Protein AF-Q9IB59-F1 (afdb_monomer_lite)

Radius of gyration: 11.05 Å; chains: 1; bounding box: 22×29×22 Å

Secondary structure (DSSP, 8-state):
-HHHHHHT-S-GGGHHHHHHHHIIIIISTT-TT-----HHHHHHHHHHTTS--TTSSHHHHHHHHT-

Foldseek 3Di:
DLLVVLLVPPDLVCNLVSLVVCCQQAPDPPHPNHDDDDPVLSVQLVVCSVPGDSCSCVRVVVVRVVD

pLDDT: mean 88.22, std 5.81, range [56.5, 93.69]

InterPro domains:
  IPR016137 RGS domain [PF00615] (1-64)
  IPR016137 RGS domain [PR01301] (18-41)
  IPR016137 RGS domain [PR01301] (60-67)
  IPR016137 RGS domain [PS50132] (1-67)
  IPR036305 RGS domain superfamily [SSF48097] (2-66)
  IPR044926 RGS, subdomain 2 [G3DSA:1.10.167.10] (1-67)

Organism: Xenopus laevis (NCBI:txid8355)

Sequence (67 aa):
EACEDYKKTRWVKKLPSKAQDIFQEFLQFSSPREVNIDHRTRELIHKKMSVPCRNCFDAAQEQIRIL

Structure (mmCIF, N/CA/C/O backbone):
data_AF-Q9IB59-F1
#
_entry.id   AF-Q9IB59-F1
#
loop_
_atom_site.group_PDB
_atom_site.id
_atom_site.type_symbol
_atom_site.label_atom_id
_atom_site.label_alt_id
_atom_site.label_comp_id
_atom_site.label_asym_id
_atom_site.label_entity_id
_atom_site.label_seq_id
_atom_site.pdbx_PDB_ins_code
_atom_site.Cartn_x
_atom_site.Cartn_y
_atom_site.Cartn_z
_atom_site.occupancy
_atom_site.B_iso_or_equiv
_atom_site.auth_seq_id
_atom_site.auth_comp_id
_atom_site.auth_asym_id
_atom_site.auth_atom_id
_atom_site.pdbx_PDB_model_num
ATOM 1 N N . GLU A 1 1 ? 4.767 -0.122 4.679 1.00 80.00 1 GLU A N 1
ATOM 2 C CA . GLU A 1 1 ? 4.517 -1.504 5.149 1.00 80.00 1 GLU A CA 1
ATOM 3 C C . GLU A 1 1 ? 3.539 -2.271 4.250 1.00 80.00 1 GLU A C 1
ATOM 5 O O . GLU A 1 1 ? 3.947 -3.269 3.670 1.00 80.00 1 GLU A O 1
ATOM 10 N N . ALA A 1 2 ? 2.312 -1.777 4.033 1.00 88.56 2 ALA A N 1
ATOM 11 C CA . ALA A 1 2 ? 1.284 -2.441 3.211 1.00 88.56 2 ALA A CA 1
ATOM 12 C C . ALA A 1 2 ? 1.744 -2.867 1.798 1.00 88.56 2 ALA A C 1
ATOM 14 O O . ALA A 1 2 ? 1.461 -3.978 1.355 1.00 88.56 2 ALA A O 1
ATOM 15 N N . CYS A 1 3 ? 2.524 -2.027 1.105 1.00 90.44 3 CYS A N 1
ATOM 16 C CA . CYS A 1 3 ? 3.068 -2.362 -0.219 1.00 90.44 3 CYS A CA 1
ATOM 17 C C . CYS A 1 3 ? 4.037 -3.560 -0.188 1.00 90.44 3 CYS A C 1
ATOM 19 O O . CYS A 1 3 ? 4.051 -4.364 -1.118 1.00 90.44 3 CYS A O 1
ATOM 21 N N . GLU A 1 4 ? 4.824 -3.720 0.880 1.00 90.25 4 GLU A N 1
ATOM 22 C CA . GLU A 1 4 ? 5.764 -4.840 1.019 1.00 90.25 4 GLU A CA 1
ATOM 23 C C . GLU A 1 4 ? 5.035 -6.154 1.318 1.00 90.25 4 GLU A C 1
ATOM 25 O O . GLU A 1 4 ? 5.377 -7.190 0.746 1.00 90.25 4 GLU A O 1
ATOM 30 N N . ASP A 1 5 ? 4.001 -6.125 2.165 1.00 91.00 5 ASP A N 1
ATOM 31 C CA . ASP A 1 5 ? 3.136 -7.291 2.394 1.00 91.00 5 ASP A CA 1
ATOM 32 C C . ASP A 1 5 ? 2.412 -7.713 1.105 1.00 91.00 5 ASP A C 1
ATOM 34 O O . ASP A 1 5 ? 2.380 -8.894 0.740 1.00 91.00 5 ASP A O 1
ATOM 38 N N . TYR A 1 6 ? 1.902 -6.735 0.355 1.00 92.50 6 TYR A N 1
ATOM 39 C CA . TYR A 1 6 ? 1.256 -6.974 -0.927 1.00 92.50 6 TYR A CA 1
ATOM 40 C C . TYR A 1 6 ? 2.192 -7.674 -1.922 1.00 92.50 6 TYR A C 1
ATOM 42 O O . TYR A 1 6 ? 1.822 -8.714 -2.476 1.00 92.50 6 TYR A O 1
ATOM 50 N N . LYS A 1 7 ? 3.436 -7.193 -2.073 1.00 90.94 7 LYS A N 1
ATOM 51 C CA . LYS A 1 7 ? 4.468 -7.823 -2.922 1.00 90.94 7 LYS A CA 1
ATOM 52 C C . LYS A 1 7 ? 4.788 -9.255 -2.502 1.00 90.9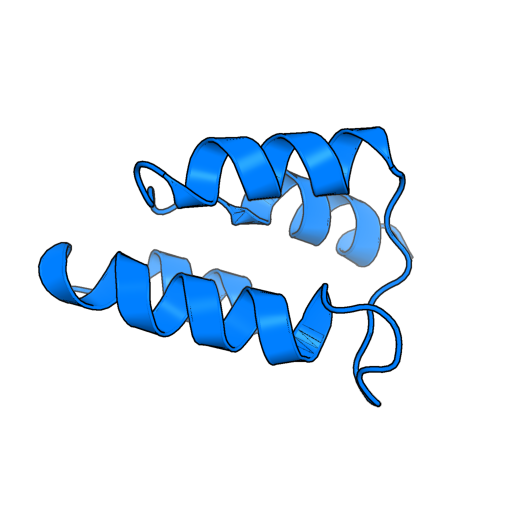4 7 LYS A C 1
ATOM 54 O O . LYS A 1 7 ? 4.970 -10.119 -3.362 1.00 90.94 7 LYS A O 1
ATOM 59 N N . LYS A 1 8 ? 4.812 -9.520 -1.193 1.00 92.44 8 LYS A N 1
ATOM 60 C CA . LYS A 1 8 ? 5.072 -10.846 -0.602 1.00 92.44 8 LYS A CA 1
ATOM 61 C C . LYS A 1 8 ? 3.879 -11.799 -0.695 1.00 92.44 8 LYS A C 1
ATOM 63 O O . LYS A 1 8 ? 3.982 -12.954 -0.280 1.00 92.44 8 LYS A O 1
ATOM 68 N N . THR A 1 9 ? 2.753 -11.370 -1.26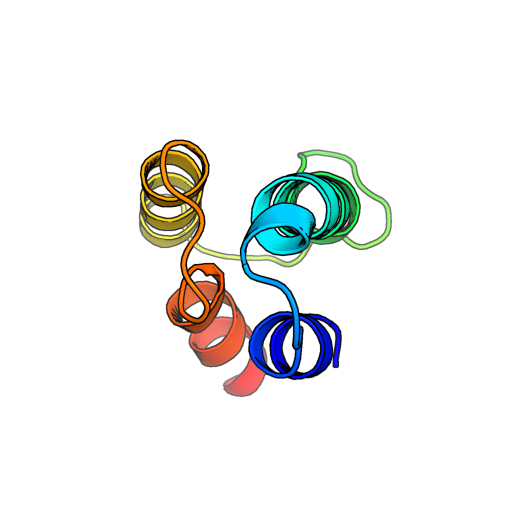9 1.00 92.25 9 THR A N 1
ATOM 69 C CA . THR A 1 9 ? 1.583 -12.233 -1.445 1.00 92.25 9 THR A CA 1
ATOM 70 C C . THR A 1 9 ? 1.934 -13.453 -2.299 1.00 92.25 9 THR A C 1
ATOM 72 O O . THR A 1 9 ? 2.158 -13.379 -3.511 1.00 92.25 9 THR A O 1
ATOM 75 N N . ARG A 1 10 ? 1.947 -14.612 -1.633 1.00 89.81 10 ARG A N 1
ATOM 76 C CA . ARG A 1 10 ? 2.271 -15.920 -2.218 1.00 89.81 10 ARG A CA 1
ATOM 77 C C . ARG A 1 10 ? 1.323 -16.312 -3.350 1.00 89.81 10 ARG A C 1
ATOM 79 O O . ARG A 1 10 ? 1.753 -16.897 -4.337 1.00 89.81 10 ARG A O 1
ATOM 86 N N . TRP A 1 11 ? 0.037 -16.003 -3.204 1.00 91.06 11 TRP A N 1
ATOM 87 C CA . TRP A 1 11 ? -1.008 -16.438 -4.127 1.00 91.06 11 TRP A CA 1
ATOM 88 C C . TRP A 1 11 ? -1.489 -15.287 -5.005 1.00 91.06 11 TRP A C 1
ATOM 90 O O . TRP A 1 11 ? -2.152 -14.382 -4.509 1.00 91.06 11 TRP A O 1
ATOM 100 N N . VAL A 1 12 ? -1.249 -15.375 -6.315 1.00 87.12 12 VAL A N 1
ATOM 101 C CA . VAL A 1 12 ? -1.695 -14.368 -7.301 1.00 87.12 12 VAL A CA 1
ATOM 102 C C . VAL A 1 12 ? -3.207 -14.129 -7.221 1.00 87.12 12 VAL A C 1
ATOM 104 O O . VAL A 1 12 ? -3.647 -12.988 -7.241 1.00 87.12 12 VAL A O 1
ATOM 107 N N . LYS A 1 13 ? -4.004 -15.182 -6.985 1.00 90.62 13 LYS A N 1
ATOM 108 C CA . LYS A 1 13 ? -5.463 -15.081 -6.788 1.00 90.62 13 LYS A CA 1
ATOM 109 C C . LYS A 1 13 ? -5.903 -14.211 -5.601 1.00 90.62 13 LYS A C 1
ATOM 111 O O . LYS A 1 13 ? -7.062 -13.829 -5.544 1.00 90.62 13 LYS A O 1
ATOM 116 N N . LYS A 1 14 ? -5.011 -13.931 -4.641 1.00 91.69 14 LYS A N 1
ATOM 117 C CA . LYS A 1 14 ? -5.279 -13.038 -3.499 1.00 91.69 14 LYS A CA 1
ATOM 118 C C . LYS A 1 14 ? -4.865 -11.588 -3.764 1.00 91.69 14 LYS A C 1
ATOM 120 O O . LYS A 1 14 ? -5.208 -10.726 -2.962 1.00 91.69 14 LYS A O 1
ATOM 125 N N . LEU A 1 15 ? -4.129 -11.319 -4.848 1.00 91.69 15 LEU A N 1
ATOM 126 C CA . LEU A 1 15 ? -3.706 -9.961 -5.192 1.00 91.69 15 LEU A CA 1
ATOM 127 C C . LEU A 1 15 ? -4.899 -9.026 -5.419 1.00 91.69 15 LEU A C 1
ATOM 129 O O . LEU A 1 15 ? -4.853 -7.941 -4.859 1.00 91.69 15 LEU A O 1
ATOM 133 N N . PR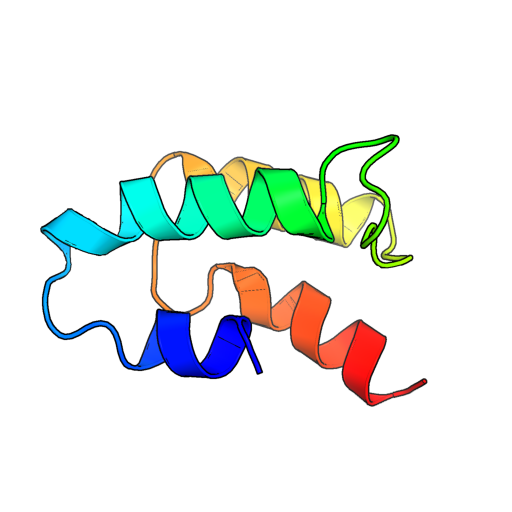O A 1 16 ? -5.982 -9.404 -6.128 1.00 92.44 16 PRO A N 1
ATOM 134 C CA . PRO A 1 16 ? -7.084 -8.472 -6.360 1.00 92.44 16 PRO A CA 1
ATOM 135 C C . PRO A 1 16 ? -7.752 -7.975 -5.080 1.00 92.44 16 PRO A C 1
ATOM 137 O O . PRO A 1 16 ? -7.877 -6.769 -4.900 1.00 92.44 16 PRO A O 1
ATOM 140 N N . SER A 1 17 ? -8.091 -8.880 -4.158 1.00 93.06 17 SER A N 1
ATOM 141 C CA . SER A 1 17 ? -8.699 -8.503 -2.876 1.00 93.06 17 SER A CA 1
ATOM 142 C C . SER A 1 17 ? -7.777 -7.589 -2.066 1.00 93.06 17 SER A C 1
ATOM 144 O O . SER A 1 17 ? -8.183 -6.501 -1.685 1.00 93.06 17 SER A O 1
ATOM 146 N N . LYS A 1 18 ? -6.498 -7.960 -1.913 1.00 93.69 18 LYS A N 1
ATOM 147 C CA . LYS A 1 18 ? -5.532 -7.128 -1.179 1.00 93.69 18 LYS A CA 1
ATOM 148 C C . LYS A 1 18 ? -5.258 -5.782 -1.851 1.00 93.69 18 LYS A C 1
ATOM 150 O O . LYS A 1 18 ? -5.005 -4.796 -1.170 1.00 93.69 18 LYS A O 1
ATOM 155 N N . ALA A 1 19 ? -5.250 -5.739 -3.183 1.00 92.94 19 ALA A N 1
ATOM 156 C CA . ALA A 1 19 ? -5.073 -4.493 -3.917 1.00 92.94 19 ALA A CA 1
ATOM 157 C C . ALA A 1 19 ? -6.249 -3.549 -3.648 1.00 92.94 19 ALA A C 1
ATOM 159 O O . ALA A 1 19 ? -6.049 -2.349 -3.489 1.00 92.94 19 ALA A O 1
ATOM 160 N N . GLN A 1 20 ? -7.460 -4.099 -3.553 1.00 92.75 20 GLN A N 1
ATOM 161 C CA . GLN A 1 20 ? -8.651 -3.333 -3.223 1.00 92.75 20 GLN A CA 1
ATOM 162 C C . GLN A 1 20 ? -8.602 -2.808 -1.788 1.00 92.75 20 GLN A C 1
ATOM 164 O O . GLN A 1 20 ? -8.813 -1.614 -1.603 1.00 92.75 20 GLN A O 1
ATOM 169 N N . ASP A 1 21 ? -8.206 -3.636 -0.819 1.00 92.81 21 ASP A N 1
ATOM 170 C CA . ASP A 1 21 ? -8.028 -3.208 0.576 1.00 92.81 21 ASP A CA 1
ATOM 171 C C . ASP A 1 21 ? -7.041 -2.030 0.682 1.00 92.81 21 ASP A C 1
ATOM 173 O O . ASP A 1 21 ? -7.342 -1.005 1.289 1.00 92.81 21 ASP A O 1
ATOM 177 N N . ILE A 1 22 ? -5.883 -2.129 0.017 1.00 92.31 22 ILE A N 1
ATOM 178 C CA . ILE A 1 22 ? -4.866 -1.063 0.005 1.00 92.31 22 ILE A CA 1
ATOM 179 C C . ILE A 1 22 ? -5.388 0.193 -0.691 1.00 92.31 22 ILE A C 1
ATOM 181 O O . ILE A 1 22 ? -5.128 1.308 -0.240 1.00 92.31 22 ILE A O 1
ATOM 185 N N . PHE A 1 23 ? -6.120 0.032 -1.793 1.00 90.69 23 PHE A N 1
ATOM 186 C CA . PHE A 1 23 ? -6.711 1.163 -2.491 1.00 90.69 23 PHE A CA 1
ATOM 187 C C . PHE A 1 23 ? -7.724 1.885 -1.598 1.00 90.69 23 PHE A C 1
ATOM 189 O O . PHE A 1 23 ? -7.679 3.105 -1.507 1.00 90.69 23 PHE A O 1
ATOM 196 N N . GLN A 1 24 ? -8.593 1.161 -0.895 1.00 91.19 24 GLN A N 1
ATOM 197 C CA . GLN A 1 24 ? -9.590 1.762 -0.009 1.00 91.19 24 GLN A CA 1
ATOM 198 C C . GLN A 1 24 ? -8.969 2.391 1.240 1.00 91.19 24 GLN A C 1
ATOM 200 O O . GLN A 1 24 ? -9.391 3.461 1.665 1.00 91.19 24 GLN A O 1
ATOM 205 N N . GLU A 1 25 ? -7.945 1.767 1.814 1.00 91.75 25 GLU A N 1
ATOM 206 C CA . GLU A 1 25 ? -7.318 2.276 3.030 1.00 91.75 25 GLU A CA 1
ATOM 207 C C . GLU A 1 25 ? -6.382 3.460 2.758 1.00 91.75 25 GLU A C 1
ATOM 209 O O . GLU A 1 25 ? -6.371 4.410 3.535 1.00 91.75 25 GLU A O 1
ATOM 214 N N . PHE A 1 26 ? -5.625 3.458 1.661 1.00 90.06 26 PHE A N 1
ATOM 215 C CA . PHE A 1 26 ? -4.590 4.475 1.434 1.00 90.06 26 PHE A CA 1
ATOM 216 C C . PHE A 1 26 ? -4.884 5.412 0.262 1.00 90.06 26 PHE A C 1
ATOM 218 O O . PHE A 1 26 ? -4.359 6.517 0.233 1.00 90.06 26 PHE A O 1
ATOM 225 N N . LEU A 1 27 ? -5.698 5.016 -0.718 1.00 87.31 2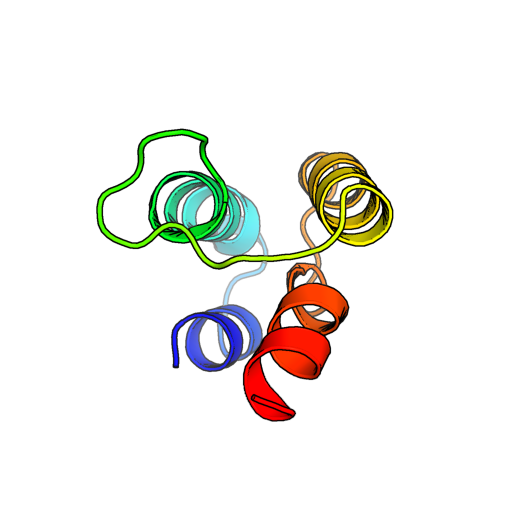7 LEU A N 1
ATOM 226 C CA . LEU A 1 27 ? -5.860 5.774 -1.969 1.00 87.31 27 LEU A CA 1
ATOM 227 C C . LEU A 1 27 ? -7.269 6.319 -2.189 1.00 87.31 27 LEU A C 1
ATOM 229 O O . LEU A 1 27 ? -7.435 7.193 -3.042 1.00 87.31 27 LEU A O 1
ATOM 233 N N . GLN A 1 28 ? -8.266 5.823 -1.461 1.00 87.50 28 GLN A N 1
ATOM 234 C CA . GLN A 1 28 ? -9.630 6.316 -1.523 1.00 87.50 28 GLN A CA 1
ATOM 235 C C . GLN A 1 28 ? -9.708 7.693 -0.875 1.00 87.50 28 GLN A C 1
ATOM 237 O O . GLN A 1 28 ? -9.257 7.898 0.252 1.00 87.50 28 GLN A O 1
ATOM 242 N N . PHE A 1 29 ? -10.326 8.616 -1.608 1.00 80.50 29 PHE A N 1
ATOM 243 C CA . PHE A 1 29 ? -10.596 9.957 -1.121 1.00 80.50 29 PHE A CA 1
ATOM 244 C C . PHE A 1 29 ? -11.434 9.871 0.157 1.00 80.50 29 PHE A C 1
ATOM 246 O O . PHE A 1 29 ? -12.462 9.190 0.164 1.00 80.50 29 PHE A O 1
ATOM 253 N N . SER A 1 30 ? -11.012 10.574 1.210 1.00 83.19 30 SER A N 1
ATOM 254 C CA . SER A 1 30 ? -11.633 10.544 2.552 1.00 83.19 30 SER A CA 1
ATOM 255 C C . SER A 1 30 ? -11.323 9.312 3.412 1.00 83.19 30 SER A C 1
ATOM 257 O O . SER A 1 30 ? -11.965 9.122 4.447 1.00 83.19 30 SER A O 1
ATOM 259 N N . SER A 1 31 ? -10.340 8.486 3.043 1.00 86.88 31 SER A N 1
ATOM 260 C CA . SER A 1 31 ? -9.821 7.495 3.987 1.00 86.88 31 SER A CA 1
ATOM 261 C C . SER A 1 31 ? -9.024 8.185 5.106 1.00 86.88 31 SER A C 1
ATOM 263 O O . SER A 1 31 ? -8.199 9.053 4.818 1.00 86.88 31 SER A O 1
ATOM 265 N N . PRO A 1 32 ? -9.173 7.780 6.383 1.00 85.38 32 PRO A N 1
ATOM 266 C CA . PRO A 1 32 ? -8.373 8.328 7.482 1.00 85.38 32 PRO A CA 1
ATOM 267 C C . PRO A 1 32 ? -6.864 8.074 7.331 1.00 85.38 32 PRO A C 1
ATOM 269 O O . PRO A 1 32 ? -6.069 8.711 8.019 1.00 85.38 32 PRO A O 1
ATOM 272 N N . ARG A 1 33 ? -6.464 7.137 6.460 1.00 87.00 33 ARG A N 1
ATOM 273 C CA . ARG A 1 33 ? -5.062 6.831 6.133 1.00 87.00 33 ARG A CA 1
ATOM 274 C C . ARG A 1 33 ? -4.706 7.203 4.691 1.00 87.00 33 ARG A C 1
ATOM 276 O O . ARG A 1 33 ? -3.738 6.664 4.155 1.00 87.00 33 ARG A O 1
ATOM 283 N N . GLU A 1 34 ? -5.479 8.091 4.060 1.00 88.19 34 GLU A N 1
ATOM 284 C CA . GLU A 1 34 ? -5.193 8.562 2.705 1.00 88.19 34 GLU A CA 1
ATOM 285 C C . GLU A 1 34 ? -3.769 9.126 2.620 1.00 88.19 34 GLU A C 1
ATOM 287 O O . GLU A 1 34 ? -3.373 10.001 3.393 1.00 88.19 34 GLU A O 1
ATOM 292 N N . VAL A 1 35 ? -2.991 8.610 1.672 1.00 88.56 35 VAL A N 1
ATOM 293 C CA . VAL A 1 35 ? -1.640 9.093 1.392 1.00 88.56 35 VAL A CA 1
ATOM 294 C C . VAL A 1 35 ? -1.700 10.134 0.286 1.00 88.56 35 VAL A C 1
ATOM 296 O O . VAL A 1 35 ? -2.376 9.950 -0.728 1.00 88.56 35 VAL A O 1
ATOM 299 N N . ASN A 1 36 ? -0.978 11.237 0.475 1.00 84.50 36 ASN A N 1
ATOM 300 C CA . ASN A 1 36 ? -0.915 12.291 -0.525 1.00 84.50 36 ASN A CA 1
ATOM 301 C C . ASN A 1 36 ? 0.001 11.844 -1.675 1.00 84.50 36 ASN A C 1
ATOM 303 O O . ASN A 1 36 ? 1.220 11.802 -1.519 1.00 84.50 36 ASN A O 1
ATOM 307 N N . ILE A 1 37 ? -0.595 11.472 -2.807 1.00 88.56 37 ILE A N 1
ATOM 308 C CA . ILE A 1 37 ? 0.101 11.111 -4.046 1.00 88.56 37 ILE A CA 1
ATOM 309 C C . ILE A 1 37 ? -0.451 11.937 -5.202 1.00 88.56 37 ILE A C 1
ATOM 311 O O . ILE A 1 37 ? -1.619 12.335 -5.199 1.00 88.56 37 ILE A O 1
ATOM 315 N N . ASP A 1 38 ? 0.370 12.173 -6.223 1.00 89.62 38 ASP A N 1
ATOM 316 C CA . ASP A 1 38 ? -0.104 12.913 -7.387 1.00 89.62 38 ASP A CA 1
ATOM 317 C C . ASP A 1 38 ? -1.160 12.142 -8.198 1.00 89.62 38 ASP A C 1
ATOM 319 O O . ASP A 1 38 ? -1.262 10.909 -8.191 1.00 89.62 38 ASP A O 1
ATOM 323 N N . HIS A 1 39 ? -1.967 12.906 -8.937 1.00 87.81 39 HIS A N 1
ATOM 324 C CA . HIS A 1 39 ? -3.051 12.372 -9.759 1.00 87.81 39 HIS A CA 1
ATOM 325 C C . HIS A 1 39 ? -2.554 11.333 -10.776 1.00 87.81 39 HIS A C 1
ATOM 327 O O . HIS A 1 39 ? -3.208 10.314 -10.992 1.00 87.81 39 HIS A O 1
ATOM 333 N N . ARG A 1 40 ? -1.366 11.544 -11.359 1.00 89.81 40 ARG A N 1
ATOM 334 C CA . ARG A 1 40 ? -0.772 10.624 -12.338 1.00 89.81 40 ARG A CA 1
ATOM 335 C C . ARG A 1 40 ? -0.508 9.249 -11.721 1.00 89.81 40 ARG A C 1
ATOM 337 O O . ARG A 1 40 ? -0.752 8.228 -12.364 1.00 89.81 40 ARG A O 1
ATOM 344 N N . THR A 1 41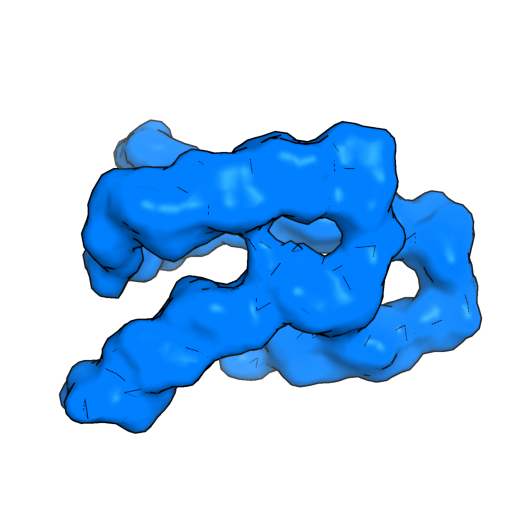 ? -0.032 9.219 -10.484 1.00 90.38 41 THR A N 1
ATOM 345 C CA . THR A 1 41 ? 0.248 7.988 -9.742 1.00 90.38 41 THR A CA 1
ATOM 346 C C . THR A 1 41 ? -1.029 7.275 -9.342 1.00 90.38 41 THR A C 1
ATOM 348 O O . THR A 1 41 ? -1.126 6.057 -9.515 1.00 90.38 41 THR A O 1
ATOM 351 N N . ARG A 1 42 ? -2.049 8.021 -8.905 1.00 90.25 42 ARG A N 1
ATOM 352 C CA . ARG A 1 42 ? -3.377 7.461 -8.620 1.00 90.25 42 ARG A CA 1
ATOM 353 C C . ARG A 1 42 ? -3.989 6.807 -9.864 1.00 90.25 42 ARG A C 1
ATOM 355 O O . ARG A 1 42 ? -4.431 5.663 -9.789 1.00 90.25 42 ARG A O 1
ATOM 362 N N . GLU A 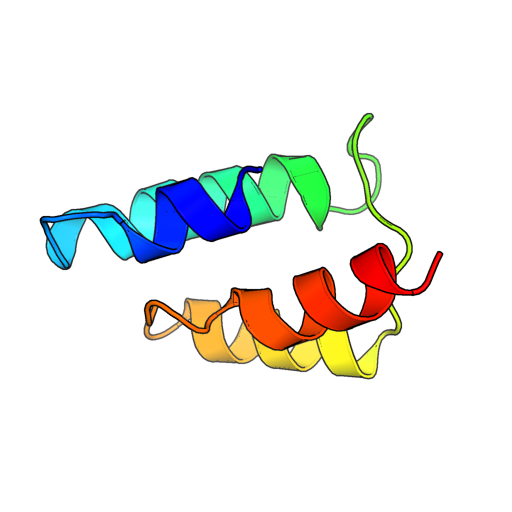1 43 ? -3.931 7.474 -11.015 1.00 90.31 43 GLU A N 1
ATOM 363 C CA . GLU A 1 43 ? -4.405 6.940 -12.300 1.00 90.31 43 GLU A CA 1
ATOM 364 C C . GLU A 1 43 ? -3.650 5.672 -12.726 1.00 90.31 43 GLU A C 1
ATOM 366 O O . GLU A 1 43 ? -4.250 4.703 -13.199 1.00 90.31 43 GLU A O 1
ATOM 371 N N . LEU A 1 44 ? -2.325 5.641 -12.541 1.00 90.44 44 LEU A N 1
ATOM 372 C CA . LEU A 1 44 ? -1.511 4.461 -12.841 1.00 90.44 44 LEU A CA 1
ATOM 373 C C . LEU A 1 44 ? -1.952 3.258 -12.000 1.00 90.44 44 LEU A C 1
ATOM 375 O O . LEU A 1 44 ? -2.106 2.156 -12.531 1.00 90.44 44 LEU A O 1
ATOM 379 N N . ILE A 1 45 ? -2.161 3.470 -10.700 1.00 91.12 45 ILE A N 1
ATOM 380 C CA . ILE A 1 45 ? -2.619 2.421 -9.790 1.00 91.12 45 ILE A CA 1
ATOM 381 C C . ILE A 1 45 ? -4.013 1.960 -10.203 1.00 91.12 45 ILE A C 1
ATOM 383 O O . ILE A 1 45 ? -4.221 0.761 -10.356 1.00 91.12 45 ILE A O 1
ATOM 387 N N . HIS A 1 46 ? -4.927 2.890 -10.488 1.00 89.31 46 HIS A N 1
ATOM 388 C CA . HIS A 1 46 ? -6.285 2.579 -10.930 1.00 89.31 46 HIS A CA 1
ATOM 389 C C . HIS A 1 46 ? -6.304 1.725 -12.210 1.00 89.31 46 HIS A C 1
ATOM 391 O O . HIS A 1 46 ? -7.037 0.743 -12.293 1.00 89.31 46 HIS A O 1
ATOM 397 N N . LYS A 1 47 ? -5.426 2.005 -13.183 1.00 89.75 47 LYS A N 1
ATOM 398 C CA . LYS A 1 47 ? -5.266 1.151 -14.376 1.00 89.75 47 LYS A CA 1
ATOM 399 C C . LYS A 1 47 ? -4.759 -0.249 -14.028 1.00 89.75 47 LYS A C 1
ATOM 401 O O . LYS A 1 47 ? -5.251 -1.237 -14.571 1.00 89.75 47 LYS A O 1
ATOM 406 N N . LYS A 1 48 ? -3.800 -0.353 -13.104 1.00 88.56 48 LYS A N 1
ATOM 407 C CA . LYS A 1 48 ? -3.260 -1.644 -12.651 1.00 88.56 48 LYS A CA 1
ATOM 408 C C . LYS A 1 48 ? -4.242 -2.436 -11.778 1.00 88.56 48 LYS A C 1
ATOM 410 O O . LYS A 1 48 ? -4.107 -3.651 -11.694 1.00 88.56 48 LYS A O 1
ATOM 415 N N . MET A 1 49 ? -5.265 -1.802 -11.199 1.00 87.88 49 MET A N 1
ATOM 416 C CA . MET A 1 49 ? -6.325 -2.501 -10.459 1.00 87.88 49 MET A CA 1
ATOM 417 C C . MET A 1 49 ? -7.140 -3.461 -11.338 1.00 87.88 49 MET A C 1
ATOM 419 O O . MET A 1 49 ? -7.671 -4.440 -10.821 1.00 87.88 49 MET A O 1
ATOM 423 N N . SER A 1 50 ? -7.201 -3.245 -12.660 1.00 86.12 50 SER A N 1
ATOM 424 C CA . SER A 1 50 ? -7.866 -4.183 -13.579 1.00 86.12 50 SER A CA 1
ATOM 425 C C . SER A 1 50 ? -7.121 -5.514 -13.717 1.00 86.12 50 SER A C 1
ATOM 427 O O . SER A 1 50 ? -7.755 -6.544 -13.937 1.00 86.12 50 SER A O 1
ATOM 429 N N . VAL A 1 51 ? -5.787 -5.505 -13.607 1.00 87.50 51 VAL A N 1
ATOM 430 C CA . VAL A 1 51 ? -4.942 -6.710 -13.623 1.00 87.50 51 VAL A CA 1
ATOM 431 C C . VAL A 1 51 ? -3.871 -6.560 -12.536 1.00 87.50 51 VAL A C 1
ATOM 433 O O . VAL A 1 51 ? -2.743 -6.148 -12.826 1.00 87.50 51 VAL A O 1
ATOM 436 N N . PRO A 1 52 ? -4.218 -6.863 -11.271 1.00 88.38 52 PRO A N 1
ATOM 437 C CA . PRO A 1 52 ? -3.351 -6.602 -10.132 1.00 88.38 52 PRO A CA 1
ATOM 438 C C . PRO A 1 52 ? -2.037 -7.379 -10.213 1.00 88.38 52 PRO A C 1
ATOM 440 O O . PRO A 1 52 ? -2.005 -8.611 -10.206 1.00 88.38 52 PRO A O 1
ATOM 443 N N . CYS A 1 53 ? -0.931 -6.646 -10.250 1.00 88.81 53 CYS A N 1
ATOM 444 C CA . CYS A 1 53 ? 0.432 -7.160 -10.246 1.00 88.81 53 CYS A CA 1
ATOM 445 C C . CYS A 1 53 ? 1.158 -6.725 -8.969 1.00 88.81 53 CYS A C 1
ATOM 447 O O . CYS A 1 53 ? 0.739 -5.790 -8.294 1.00 88.81 53 CYS A O 1
ATOM 449 N N . ARG A 1 54 ? 2.260 -7.394 -8.605 1.00 89.62 54 ARG A N 1
ATOM 450 C CA . ARG A 1 54 ? 2.997 -7.118 -7.350 1.00 89.62 54 ARG A CA 1
ATOM 451 C C . ARG A 1 54 ? 3.527 -5.683 -7.256 1.00 89.62 54 ARG A C 1
ATOM 453 O O . ARG A 1 54 ? 3.653 -5.152 -6.164 1.00 89.62 54 ARG A O 1
ATOM 460 N N . ASN A 1 55 ? 3.771 -5.055 -8.398 1.00 89.00 55 ASN A N 1
ATOM 461 C CA . ASN A 1 55 ? 4.231 -3.679 -8.548 1.00 89.00 55 ASN A CA 1
ATOM 462 C C . ASN A 1 55 ? 3.078 -2.693 -8.833 1.00 89.00 55 ASN A C 1
ATOM 464 O O . ASN A 1 55 ? 3.300 -1.638 -9.435 1.00 89.00 55 ASN A O 1
ATOM 468 N N . CYS A 1 56 ? 1.838 -3.018 -8.432 1.00 90.69 56 CYS A N 1
ATOM 469 C CA . CYS A 1 56 ? 0.702 -2.089 -8.490 1.00 90.69 56 CYS A CA 1
ATOM 470 C C . CYS A 1 56 ? 1.009 -0.773 -7.780 1.00 90.69 56 CYS A C 1
ATOM 472 O O . CYS A 1 56 ? 0.791 0.287 -8.353 1.00 90.69 56 CYS A O 1
ATOM 474 N N . PHE A 1 57 ? 1.566 -0.858 -6.573 1.00 92.62 57 PHE A N 1
ATOM 475 C CA . PHE A 1 57 ? 1.709 0.276 -5.661 1.00 92.62 57 PHE A CA 1
ATOM 476 C C . PHE A 1 57 ? 3.132 0.842 -5.579 1.00 92.62 57 PHE A C 1
ATOM 478 O O . PHE A 1 57 ? 3.368 1.736 -4.776 1.00 92.62 57 PHE A O 1
ATOM 485 N N . ASP A 1 58 ? 4.071 0.367 -6.407 1.00 90.25 58 ASP A N 1
ATOM 486 C CA . ASP A 1 58 ? 5.477 0.810 -6.373 1.00 90.25 58 ASP A CA 1
ATOM 487 C C . ASP A 1 58 ? 5.606 2.326 -6.543 1.00 90.25 58 ASP A C 1
ATOM 489 O O . ASP A 1 58 ? 6.327 2.964 -5.786 1.00 90.25 58 ASP A O 1
ATOM 493 N N . ALA A 1 59 ? 4.849 2.905 -7.479 1.00 87.31 59 ALA A N 1
ATOM 494 C CA . ALA A 1 59 ? 4.876 4.342 -7.736 1.00 87.31 59 ALA A CA 1
ATOM 495 C C . ALA A 1 59 ? 4.380 5.160 -6.529 1.00 87.31 59 ALA A C 1
ATOM 497 O O . ALA A 1 59 ? 5.008 6.148 -6.166 1.00 87.31 59 ALA A O 1
ATOM 498 N N . ALA A 1 60 ? 3.305 4.726 -5.857 1.00 89.31 60 ALA A N 1
ATOM 499 C CA . ALA A 1 60 ? 2.859 5.379 -4.622 1.00 89.31 60 ALA A CA 1
ATOM 500 C C . ALA A 1 60 ? 3.878 5.196 -3.493 1.00 89.31 60 ALA A C 1
ATOM 502 O O . ALA A 1 60 ? 4.185 6.145 -2.778 1.00 89.31 60 ALA A O 1
ATOM 503 N N . GLN A 1 61 ? 4.433 3.991 -3.344 1.00 89.25 61 GLN A N 1
ATOM 504 C CA . GLN A 1 61 ? 5.420 3.701 -2.310 1.00 89.25 61 GLN A CA 1
ATOM 505 C C . GLN A 1 61 ? 6.693 4.538 -2.475 1.00 89.25 61 GLN A C 1
ATOM 507 O O . GLN A 1 61 ? 7.250 4.973 -1.474 1.00 89.25 61 GLN A O 1
ATOM 512 N N . GLU A 1 62 ? 7.150 4.760 -3.707 1.00 87.06 62 GLU A N 1
ATOM 513 C CA . GLU A 1 62 ? 8.325 5.581 -4.002 1.00 87.06 62 GLU A CA 1
ATOM 514 C C . GLU A 1 62 ? 8.095 7.047 -3.629 1.00 87.06 62 GLU A C 1
ATOM 516 O O . GLU A 1 62 ? 8.924 7.627 -2.936 1.00 87.06 62 GLU A O 1
ATOM 521 N N . GLN A 1 63 ? 6.940 7.614 -3.986 1.00 85.00 63 GLN A N 1
ATOM 522 C CA . GLN A 1 63 ? 6.610 8.999 -3.635 1.00 85.00 63 GLN A CA 1
ATOM 523 C C . GLN A 1 63 ? 6.534 9.225 -2.129 1.00 85.00 63 GLN A C 1
ATOM 525 O O . GLN A 1 63 ? 7.101 10.185 -1.619 1.00 85.00 63 GLN A O 1
ATOM 530 N N . ILE A 1 64 ? 5.874 8.316 -1.410 1.00 84.06 64 ILE A N 1
ATOM 531 C CA . ILE A 1 64 ? 5.695 8.439 0.041 1.00 84.06 64 ILE A CA 1
ATOM 532 C C . ILE A 1 64 ? 7.011 8.200 0.781 1.00 84.06 64 ILE A C 1
ATOM 534 O O . ILE A 1 64 ? 7.223 8.754 1.848 1.00 84.06 64 ILE A O 1
ATOM 538 N N . ARG A 1 65 ? 7.910 7.376 0.233 1.00 77.62 65 ARG A N 1
ATOM 539 C CA . ARG A 1 65 ? 9.207 7.067 0.852 1.00 77.62 65 ARG A CA 1
ATOM 540 C C . ARG A 1 65 ? 10.198 8.237 0.804 1.00 77.62 65 ARG A C 1
ATOM 542 O O . ARG A 1 65 ? 11.193 8.193 1.522 1.00 77.62 65 ARG A O 1
ATOM 549 N N . ILE A 1 66 ? 9.963 9.220 -0.062 1.00 64.62 66 ILE A N 1
ATOM 550 C CA . ILE A 1 66 ? 10.809 10.415 -0.217 1.00 64.62 66 ILE A CA 1
ATOM 551 C C . ILE A 1 66 ? 10.335 11.562 0.704 1.00 64.62 66 ILE A C 1
ATOM 553 O O . ILE A 1 66 ? 11.044 12.557 0.847 1.00 64.62 66 ILE A O 1
ATOM 557 N N . LEU A 1 67 ? 9.172 11.412 1.349 1.00 56.50 67 LEU A N 1
ATOM 558 C CA . LEU A 1 67 ? 8.662 12.305 2.397 1.00 56.50 67 LEU A CA 1
ATOM 559 C C . LEU A 1 67 ? 9.202 11.901 3.775 1.00 56.50 67 LEU A C 1
ATOM 561 O O . LEU A 1 67 ? 9.479 12.828 4.568 1.00 56.50 67 LEU A O 1
#